Protein AF-A0A2N9Y802-F1 (afdb_mono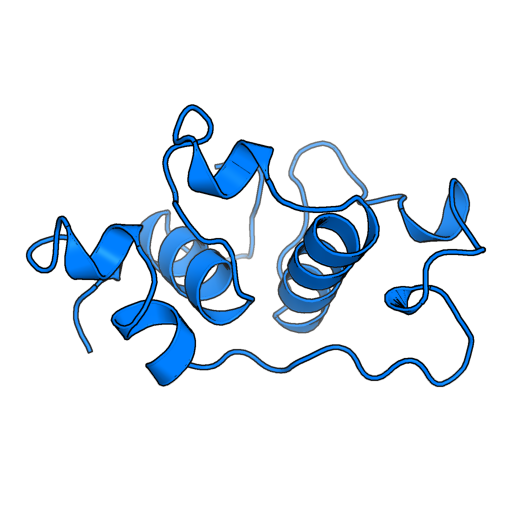mer_lite)

Foldseek 3Di:
DQKDDVPDDPLNVLLLLQQLPQLDPDCPDPSNVPDDLLSVVLSQVQCVVVVMAGPVGDDCSCVVPVPRQCNDPPRDRDHGDLVSNLPHNHCVVPVPDSSNDD

Structure (mmCIF, N/CA/C/O backbone):
data_AF-A0A2N9Y802-F1
#
_entry.id   AF-A0A2N9Y802-F1
#
loop_
_atom_site.group_PDB
_atom_site.id
_atom_site.type_symbol
_atom_site.label_atom_id
_atom_site.label_alt_id
_atom_site.label_comp_id
_atom_site.label_asym_id
_atom_site.label_entity_id
_atom_site.label_seq_id
_atom_site.pdbx_PDB_ins_code
_atom_site.Cartn_x
_atom_site.Cartn_y
_atom_site.Cartn_z
_atom_site.occupancy
_atom_site.B_iso_or_equiv
_atom_site.auth_seq_id
_atom_site.auth_comp_id
_atom_site.auth_asym_id
_atom_site.auth_atom_id
_atom_site.pdbx_PDB_model_num
ATOM 1 N N . ALA A 1 1 ? -5.773 13.126 -0.167 1.00 63.34 1 ALA A N 1
ATOM 2 C CA . ALA A 1 1 ? -5.254 11.851 -0.712 1.00 63.34 1 ALA A CA 1
ATOM 3 C C . ALA A 1 1 ? -4.730 12.017 -2.132 1.00 63.34 1 ALA A C 1
ATOM 5 O O . ALA A 1 1 ? -5.467 12.476 -3.009 1.00 63.34 1 ALA A O 1
ATOM 6 N N . VAL A 1 2 ? -3.469 11.625 -2.324 1.00 86.81 2 VAL A N 1
ATOM 7 C CA . VAL A 1 2 ? -2.754 11.570 -3.613 1.00 86.81 2 VAL A CA 1
ATOM 8 C C . VAL A 1 2 ? -3.285 10.437 -4.505 1.00 86.81 2 VAL A C 1
ATOM 10 O O . VAL A 1 2 ? -3.197 10.523 -5.727 1.00 86.81 2 VAL A O 1
ATOM 13 N N . TRP A 1 3 ? -3.914 9.421 -3.910 1.00 93.19 3 TRP A N 1
ATOM 14 C CA . TRP A 1 3 ? -4.475 8.248 -4.581 1.00 93.19 3 TRP A CA 1
ATOM 15 C C . TRP A 1 3 ? -5.989 8.346 -4.788 1.00 93.19 3 TRP A C 1
ATOM 17 O O . TRP A 1 3 ? -6.697 8.977 -3.998 1.00 93.19 3 TRP A O 1
ATOM 27 N N . LYS A 1 4 ? -6.486 7.715 -5.857 1.00 93.94 4 LYS A N 1
ATOM 28 C CA . LYS A 1 4 ? -7.914 7.584 -6.170 1.00 93.94 4 LYS A CA 1
ATOM 29 C C . LYS A 1 4 ? -8.239 6.227 -6.796 1.00 93.94 4 LYS A C 1
ATOM 31 O O . LYS A 1 4 ? -7.430 5.664 -7.531 1.00 93.94 4 LYS A O 1
ATOM 36 N N . LYS A 1 5 ? -9.461 5.763 -6.550 1.00 94.62 5 LYS A N 1
ATOM 37 C CA . LYS A 1 5 ? -10.133 4.645 -7.223 1.00 94.62 5 LYS A CA 1
ATOM 38 C C . LYS A 1 5 ? -11.640 4.949 -7.216 1.00 94.62 5 LYS A C 1
ATOM 40 O O . LYS A 1 5 ? -12.109 5.468 -6.201 1.00 94.62 5 LYS A O 1
ATOM 45 N N . PRO A 1 6 ? -12.397 4.702 -8.302 1.00 92.44 6 PRO A N 1
ATOM 46 C CA . PRO A 1 6 ? -13.846 4.908 -8.295 1.00 92.44 6 PRO A CA 1
ATOM 47 C C . PRO A 1 6 ? -14.507 4.182 -7.114 1.00 92.44 6 PRO A C 1
ATOM 49 O O . PRO A 1 6 ? -14.209 3.015 -6.870 1.00 92.44 6 PRO A O 1
ATOM 52 N N . GLY A 1 7 ? -15.350 4.889 -6.359 1.00 91.12 7 GLY A N 1
ATOM 53 C CA . GLY A 1 7 ? -16.040 4.354 -5.177 1.00 91.12 7 GLY A CA 1
ATOM 54 C C . GLY A 1 7 ? -15.209 4.268 -3.887 1.00 91.12 7 GLY A C 1
ATOM 55 O O . GLY A 1 7 ? -15.774 3.971 -2.840 1.00 91.12 7 GLY A O 1
ATOM 56 N N . ALA A 1 8 ? -13.901 4.552 -3.914 1.00 94.12 8 ALA A N 1
ATOM 57 C CA . ALA A 1 8 ? -13.072 4.544 -2.707 1.00 94.12 8 ALA A CA 1
ATOM 58 C C . ALA A 1 8 ? -13.097 5.904 -1.991 1.00 94.12 8 ALA A C 1
ATOM 60 O O . ALA A 1 8 ? -12.826 6.944 -2.597 1.00 94.12 8 ALA A O 1
ATOM 61 N N . ASN A 1 9 ? -13.375 5.886 -0.686 1.00 94.44 9 ASN A N 1
ATOM 62 C CA . ASN A 1 9 ? -13.266 7.057 0.185 1.00 94.44 9 ASN A CA 1
ATOM 63 C C . ASN A 1 9 ? -11.844 7.187 0.775 1.00 94.44 9 ASN A C 1
ATOM 65 O O . ASN A 1 9 ? -10.960 6.368 0.511 1.00 94.44 9 ASN A O 1
ATOM 69 N N . PHE A 1 10 ? -11.609 8.236 1.568 1.00 92.69 10 PHE A N 1
ATOM 70 C CA . PHE A 1 10 ? -10.302 8.476 2.190 1.00 92.69 10 PHE A CA 1
ATOM 71 C C . PHE A 1 10 ? -9.865 7.346 3.128 1.00 92.69 10 PHE A C 1
ATOM 73 O O . PHE A 1 10 ? -8.691 6.983 3.111 1.00 92.69 10 PHE A O 1
ATOM 80 N N . THR A 1 11 ? -10.799 6.754 3.874 1.00 95.75 11 THR A N 1
ATOM 81 C CA . THR A 1 11 ? -10.510 5.643 4.786 1.00 95.75 11 THR A CA 1
ATOM 82 C C . THR A 1 11 ? -10.067 4.395 4.036 1.00 95.75 11 THR A C 1
ATOM 84 O O . THR A 1 11 ? -9.084 3.782 4.431 1.00 95.75 11 THR A O 1
ATOM 87 N N . GLU A 1 12 ? -10.710 4.033 2.922 1.00 96.06 12 GLU A N 1
ATOM 88 C CA . GLU A 1 12 ? -10.261 2.892 2.114 1.00 96.06 12 GLU A CA 1
ATOM 89 C C . GLU A 1 12 ? -8.867 3.146 1.530 1.00 96.06 12 GLU A C 1
ATOM 91 O O . GLU A 1 12 ? -8.016 2.264 1.582 1.00 96.06 12 GLU A O 1
ATOM 96 N N . VAL A 1 13 ? -8.583 4.364 1.048 1.00 96.19 13 VAL A N 1
ATOM 97 C CA . VAL A 1 13 ? -7.225 4.726 0.598 1.00 96.19 13 VAL A CA 1
ATOM 98 C C . VAL A 1 13 ? -6.208 4.548 1.729 1.00 96.19 13 VAL A C 1
ATOM 100 O O . VAL A 1 13 ? -5.147 3.968 1.503 1.00 96.19 13 VAL A O 1
ATOM 103 N N . GLY A 1 14 ? -6.531 5.024 2.935 1.00 96.69 14 GLY A N 1
ATOM 104 C CA . GLY A 1 14 ? -5.678 4.878 4.112 1.00 96.69 14 GLY A CA 1
ATOM 105 C C . GLY A 1 14 ? -5.462 3.415 4.495 1.00 96.69 14 GLY A C 1
ATOM 106 O O . GLY A 1 14 ? -4.322 2.994 4.684 1.00 96.69 14 GLY A O 1
ATOM 107 N N . LYS A 1 15 ? -6.530 2.607 4.514 1.00 97.38 15 LYS A N 1
ATOM 108 C CA . LYS A 1 15 ? -6.429 1.164 4.755 1.00 97.38 15 LYS A CA 1
ATOM 109 C C . LYS A 1 15 ? -5.485 0.511 3.749 1.00 97.38 15 LYS A C 1
ATOM 111 O O . LYS A 1 15 ? -4.542 -0.155 4.158 1.00 97.38 15 LYS A O 1
ATOM 116 N N . VAL A 1 16 ? -5.672 0.748 2.450 1.00 97.31 16 VAL A N 1
ATOM 117 C CA . VAL A 1 16 ? -4.837 0.114 1.416 1.00 97.31 16 VAL A CA 1
ATOM 118 C C . VAL A 1 16 ? -3.374 0.543 1.533 1.00 97.31 16 VAL A C 1
ATOM 120 O O . VAL A 1 16 ? -2.499 -0.307 1.415 1.00 97.31 16 VAL A O 1
ATOM 123 N N . LEU A 1 17 ? -3.092 1.820 1.817 1.00 97.25 17 LEU A N 1
ATOM 124 C CA . LEU A 1 17 ? -1.719 2.300 2.014 1.00 97.25 17 LEU A CA 1
ATOM 125 C C . LEU A 1 17 ? -1.014 1.538 3.141 1.00 97.25 17 LEU A C 1
ATOM 127 O O . LEU A 1 17 ? 0.088 1.026 2.939 1.00 97.25 17 LEU A O 1
ATOM 131 N N . LEU A 1 18 ? -1.666 1.414 4.298 1.00 97.88 18 LEU A N 1
ATOM 132 C CA . LEU A 1 18 ? -1.126 0.676 5.441 1.00 97.88 18 LEU A CA 1
ATOM 133 C C . LEU A 1 18 ? -0.987 -0.825 5.129 1.00 97.88 18 LEU A C 1
ATOM 135 O O . LEU A 1 18 ? 0.016 -1.446 5.474 1.00 97.88 18 LEU A O 1
ATOM 139 N N . GLU A 1 19 ? -1.951 -1.413 4.415 1.00 98.31 19 GLU A N 1
ATOM 140 C CA . GLU A 1 19 ? -1.909 -2.824 4.000 1.00 98.31 19 GLU A CA 1
ATOM 141 C C . GLU A 1 19 ? -0.804 -3.106 2.976 1.00 98.31 19 GLU A C 1
ATOM 143 O O . GLU A 1 19 ? -0.251 -4.208 2.953 1.00 98.31 19 GLU A O 1
ATOM 148 N N . CYS A 1 20 ? -0.465 -2.115 2.149 1.00 97.62 20 CYS A N 1
ATOM 149 C CA . CYS A 1 20 ? 0.667 -2.140 1.229 1.00 97.62 20 CYS A CA 1
ATOM 150 C C . CYS A 1 20 ? 2.013 -1.897 1.929 1.00 97.62 20 CYS A C 1
ATOM 152 O O . CYS A 1 20 ? 3.060 -2.152 1.337 1.00 97.62 20 CYS A O 1
ATOM 154 N N . GLY A 1 21 ? 1.996 -1.496 3.203 1.00 97.06 21 GLY A N 1
ATOM 155 C CA . GLY A 1 21 ? 3.182 -1.351 4.042 1.00 97.06 21 GLY A CA 1
ATOM 156 C C . GLY A 1 21 ? 3.639 0.075 4.288 1.00 97.06 21 GLY A C 1
ATOM 157 O O . GLY A 1 21 ? 4.755 0.252 4.762 1.00 97.06 21 GLY A O 1
ATOM 158 N N . MET A 1 22 ? 2.795 1.074 4.019 1.00 97.12 22 MET A N 1
ATOM 159 C CA . MET A 1 22 ? 3.032 2.422 4.524 1.00 97.12 22 MET A CA 1
ATOM 160 C C . MET A 1 22 ? 3.081 2.390 6.065 1.00 97.12 22 MET A C 1
ATOM 162 O O . MET A 1 22 ? 2.120 1.919 6.680 1.00 97.12 22 MET A O 1
ATOM 166 N N . PRO A 1 23 ? 4.150 2.889 6.709 1.00 97.44 23 PRO A N 1
ATOM 167 C CA . PRO A 1 23 ? 4.243 2.924 8.167 1.00 97.44 23 PRO A CA 1
ATOM 168 C C . PRO A 1 23 ? 3.218 3.867 8.804 1.00 97.44 23 PRO A C 1
ATOM 170 O O . PRO A 1 23 ? 2.622 3.539 9.837 1.00 97.44 23 PRO A O 1
ATOM 173 N N . SER A 1 24 ? 3.003 5.033 8.184 1.00 97.19 24 SER A N 1
ATOM 174 C CA . SER A 1 24 ? 2.037 6.020 8.647 1.00 97.19 24 SER A CA 1
ATOM 175 C C . SER A 1 24 ? 1.312 6.776 7.542 1.00 97.19 24 SER A C 1
ATOM 177 O O . SER A 1 24 ? 1.861 7.055 6.482 1.00 97.19 24 SER A O 1
ATOM 179 N N . LEU A 1 25 ? 0.064 7.159 7.822 1.00 95.81 25 LEU A N 1
ATOM 180 C CA . LEU A 1 25 ? -0.732 8.044 6.967 1.00 95.81 25 LEU A CA 1
ATOM 181 C C . LEU A 1 25 ? -0.389 9.531 7.149 1.00 95.81 25 LEU A C 1
ATOM 183 O O . LEU A 1 25 ? -0.932 10.371 6.431 1.00 95.81 25 LEU A O 1
ATOM 187 N N . ILE A 1 26 ? 0.485 9.861 8.103 1.00 93.88 26 ILE A N 1
ATOM 188 C CA . ILE A 1 26 ? 0.994 11.213 8.331 1.00 93.88 26 ILE A CA 1
ATOM 189 C C . ILE A 1 26 ? 2.379 11.304 7.690 1.00 93.88 26 ILE A C 1
ATOM 191 O O . ILE A 1 26 ? 3.350 10.767 8.216 1.00 93.88 26 ILE A O 1
ATOM 195 N N . ASP A 1 27 ? 2.487 12.017 6.568 1.00 89.38 27 ASP A N 1
ATOM 196 C CA . ASP A 1 27 ? 3.732 12.124 5.785 1.00 89.38 27 ASP A CA 1
ATOM 197 C C . ASP A 1 27 ? 4.941 12.614 6.612 1.00 89.38 27 ASP A C 1
ATOM 199 O O . ASP A 1 27 ? 6.080 12.262 6.321 1.00 89.38 27 ASP A O 1
ATOM 203 N N . GLN A 1 28 ? 4.703 13.413 7.658 1.00 92.12 28 GLN A N 1
ATOM 2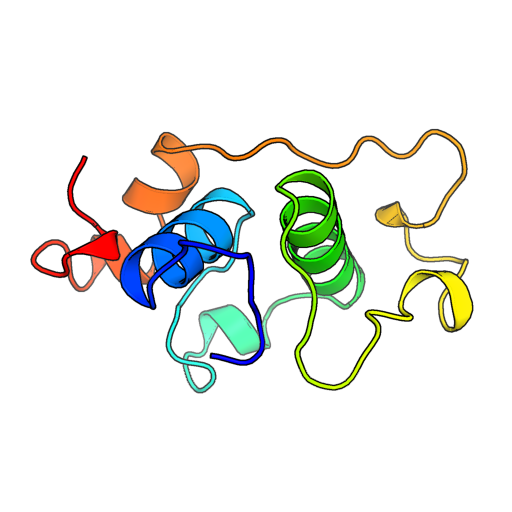04 C CA . GLN A 1 28 ? 5.752 13.987 8.509 1.00 92.12 28 G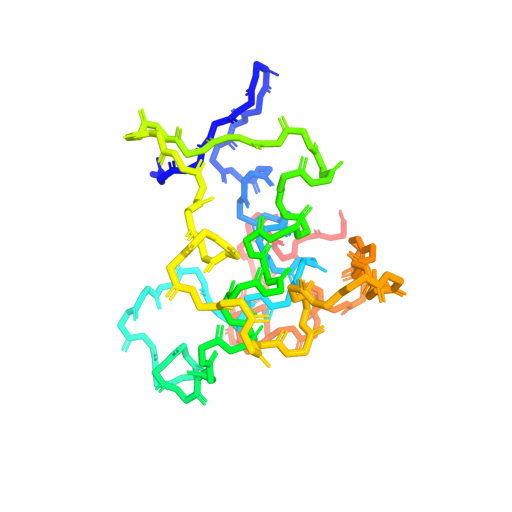LN A CA 1
ATOM 205 C C . GLN A 1 28 ? 6.338 13.019 9.550 1.00 92.12 28 GLN A C 1
ATOM 207 O O . GLN A 1 28 ? 7.394 13.336 10.114 1.00 92.12 28 GLN A O 1
ATOM 212 N N . ASP A 1 29 ? 5.689 11.876 9.801 1.00 94.31 29 ASP A N 1
ATOM 213 C CA . ASP A 1 29 ? 6.154 10.892 10.782 1.00 94.31 29 ASP A CA 1
ATOM 214 C C . ASP A 1 29 ? 7.539 10.342 10.407 1.00 94.31 29 ASP A C 1
ATOM 216 O O . ASP A 1 29 ? 7.865 10.127 9.236 1.00 94.31 29 ASP A O 1
ATOM 220 N N . SER A 1 30 ? 8.374 10.115 11.422 1.00 94.81 30 SER A N 1
ATOM 221 C CA . SER A 1 30 ? 9.761 9.661 11.263 1.00 94.81 30 SER A CA 1
ATOM 222 C C . SER A 1 30 ? 9.881 8.343 10.501 1.00 94.81 30 SER A C 1
ATOM 224 O O . SER A 1 30 ? 10.794 8.176 9.699 1.00 94.81 30 SER A O 1
ATOM 226 N N . GLU A 1 31 ? 8.929 7.441 10.703 1.00 95.12 31 GLU A N 1
ATOM 227 C CA . GLU A 1 31 ? 8.874 6.101 10.129 1.00 95.12 31 GLU A CA 1
ATOM 228 C C . GLU A 1 31 ? 8.689 6.135 8.607 1.00 95.12 31 GLU A C 1
ATOM 230 O O . GLU A 1 31 ? 9.179 5.257 7.901 1.00 95.12 31 GLU A O 1
ATOM 235 N N . ASN A 1 32 ? 8.036 7.174 8.077 1.00 94.44 32 ASN A N 1
ATOM 236 C CA . ASN A 1 32 ? 7.922 7.369 6.633 1.00 94.44 32 ASN A CA 1
ATOM 237 C C . ASN A 1 32 ? 9.236 7.885 6.025 1.00 94.44 32 ASN A C 1
ATOM 239 O O . ASN A 1 32 ? 9.556 7.553 4.887 1.00 94.44 32 ASN A O 1
ATOM 243 N N . LYS A 1 33 ? 10.024 8.662 6.782 1.00 93.44 33 LYS A N 1
ATOM 244 C CA . LYS A 1 33 ? 11.314 9.216 6.325 1.00 93.44 33 LYS A CA 1
ATOM 245 C C . LYS A 1 33 ? 12.423 8.168 6.252 1.00 93.44 33 LYS A C 1
ATOM 247 O O . LYS A 1 33 ? 13.428 8.404 5.592 1.00 93.44 33 LYS A O 1
ATOM 252 N N . THR A 1 34 ? 12.256 7.038 6.934 1.00 95.00 34 THR A N 1
ATOM 253 C CA . THR A 1 34 ? 13.219 5.929 6.915 1.00 95.00 34 THR A CA 1
ATOM 254 C C . THR A 1 34 ? 13.017 4.966 5.747 1.00 95.00 34 THR A C 1
ATOM 256 O O . THR A 1 34 ? 13.833 4.065 5.582 1.00 95.00 34 THR A O 1
ATOM 259 N N . LEU A 1 35 ? 11.953 5.126 4.952 1.00 95.06 35 LEU A N 1
ATOM 260 C CA . LEU A 1 35 ? 11.706 4.268 3.796 1.00 95.06 35 LEU A CA 1
ATOM 261 C C . LEU A 1 35 ? 12.753 4.512 2.708 1.00 95.06 35 LEU A C 1
ATOM 263 O O . LEU A 1 35 ? 12.996 5.643 2.289 1.00 95.06 35 LEU A O 1
ATOM 267 N N . SER A 1 36 ? 13.324 3.427 2.206 1.00 95.06 36 SER A N 1
ATOM 268 C CA . SER A 1 36 ? 14.136 3.426 0.994 1.00 95.06 36 SER A CA 1
ATOM 269 C C . SER A 1 36 ? 13.285 3.673 -0.255 1.00 95.06 36 SER A C 1
ATOM 271 O O . SER A 1 36 ? 12.091 3.361 -0.291 1.00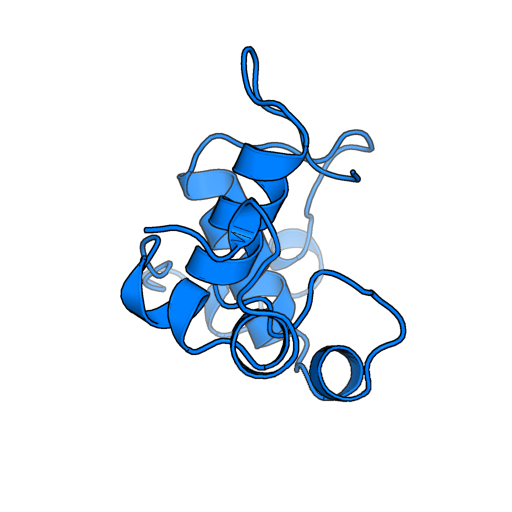 95.06 36 SER A O 1
ATOM 273 N N . ASP A 1 37 ? 13.921 4.130 -1.336 1.00 94.12 37 ASP A N 1
ATOM 274 C CA . ASP A 1 37 ? 13.259 4.294 -2.639 1.00 94.12 37 ASP A CA 1
ATOM 275 C C . ASP A 1 37 ? 12.571 3.004 -3.108 1.00 94.12 37 ASP A C 1
ATOM 277 O O . ASP A 1 37 ? 11.475 3.041 -3.666 1.00 94.12 37 ASP A O 1
ATOM 281 N N . ASN A 1 38 ? 13.174 1.840 -2.837 1.00 95.69 38 ASN A N 1
ATOM 282 C CA . ASN A 1 38 ? 12.569 0.557 -3.182 1.00 95.69 38 ASN A CA 1
ATOM 283 C C . ASN A 1 38 ? 11.309 0.267 -2.355 1.00 95.69 38 ASN A C 1
ATOM 285 O O . ASN A 1 38 ? 10.347 -0.277 -2.895 1.00 95.69 38 ASN A O 1
ATOM 289 N N . GLU A 1 39 ? 11.284 0.607 -1.066 1.00 96.25 39 GLU A N 1
ATOM 290 C CA . GLU A 1 39 ? 10.093 0.428 -0.228 1.00 96.25 39 GLU A CA 1
ATOM 291 C C . GLU A 1 39 ? 8.957 1.344 -0.679 1.00 96.25 39 GLU A C 1
ATOM 293 O O . GLU A 1 39 ? 7.827 0.877 -0.836 1.00 96.25 39 GLU A O 1
ATOM 298 N N . ILE A 1 40 ? 9.260 2.607 -0.991 1.00 94.56 40 ILE A N 1
ATOM 299 C CA . ILE A 1 40 ? 8.269 3.548 -1.524 1.00 94.56 40 ILE A CA 1
ATOM 300 C C . ILE A 1 40 ? 7.740 3.047 -2.871 1.00 94.56 40 ILE A C 1
ATOM 302 O O . ILE A 1 40 ? 6.525 2.961 -3.061 1.00 94.56 40 ILE A O 1
ATOM 306 N N . ALA A 1 41 ? 8.627 2.638 -3.783 1.00 95.19 41 ALA A N 1
ATOM 307 C CA . ALA A 1 41 ? 8.243 2.062 -5.069 1.00 95.19 41 ALA A CA 1
ATOM 308 C C . ALA A 1 41 ? 7.403 0.781 -4.908 1.00 95.19 41 ALA A C 1
ATOM 310 O O . ALA A 1 41 ? 6.476 0.548 -5.684 1.00 95.19 41 ALA A O 1
ATOM 311 N N . THR A 1 42 ? 7.674 -0.022 -3.876 1.00 96.19 42 THR A N 1
ATOM 312 C CA . THR A 1 42 ? 6.912 -1.236 -3.554 1.00 96.19 42 THR A CA 1
ATOM 313 C C . THR A 1 42 ? 5.508 -0.926 -3.047 1.00 96.19 42 THR A C 1
ATOM 315 O O . THR A 1 42 ? 4.546 -1.546 -3.507 1.00 96.19 42 THR A O 1
ATOM 318 N N . ILE A 1 43 ? 5.362 0.056 -2.154 1.00 96.00 43 ILE A N 1
ATOM 319 C CA . ILE A 1 43 ? 4.052 0.531 -1.684 1.00 96.00 43 ILE A CA 1
ATOM 320 C C . ILE A 1 43 ? 3.241 1.061 -2.872 1.00 96.00 43 ILE A C 1
ATOM 322 O O . ILE A 1 43 ? 2.085 0.682 -3.067 1.00 96.00 43 ILE A O 1
ATOM 326 N N . ASP A 1 44 ? 3.870 1.878 -3.711 1.00 94.69 44 ASP A N 1
ATOM 327 C CA . ASP A 1 44 ? 3.286 2.451 -4.919 1.00 94.69 44 ASP A CA 1
ATOM 328 C C . ASP A 1 44 ? 2.823 1.370 -5.917 1.00 94.69 44 ASP A C 1
ATOM 330 O O . ASP A 1 44 ? 1.706 1.441 -6.441 1.00 94.69 44 ASP A O 1
ATOM 334 N N . ALA A 1 45 ? 3.638 0.336 -6.145 1.00 94.94 45 ALA A N 1
ATOM 335 C CA . ALA A 1 45 ? 3.290 -0.806 -6.988 1.00 94.94 45 ALA A CA 1
ATOM 336 C C . ALA A 1 45 ? 2.125 -1.629 -6.406 1.00 94.94 45 ALA A C 1
ATOM 338 O O . ALA A 1 45 ? 1.229 -2.041 -7.146 1.00 94.94 45 ALA A O 1
ATOM 339 N N . CYS A 1 46 ? 2.086 -1.822 -5.085 1.00 96.75 46 CYS A N 1
ATOM 340 C CA . CYS A 1 46 ? 0.971 -2.485 -4.406 1.00 96.75 46 CYS A CA 1
ATOM 341 C C . CYS A 1 46 ? -0.341 -1.689 -4.540 1.00 96.75 46 CYS A C 1
ATOM 343 O O . CYS A 1 46 ? -1.385 -2.266 -4.854 1.00 96.75 46 CYS A O 1
ATOM 345 N N . MET A 1 47 ? -0.298 -0.358 -4.406 1.00 96.25 47 MET A N 1
ATOM 346 C CA . MET A 1 47 ? -1.465 0.508 -4.627 1.00 96.25 47 MET A CA 1
ATOM 347 C C . MET A 1 47 ? -1.999 0.387 -6.061 1.00 96.25 47 MET A C 1
ATOM 349 O O . MET A 1 47 ? -3.213 0.268 -6.265 1.00 96.25 47 MET A O 1
ATOM 353 N N . LEU A 1 48 ? -1.102 0.366 -7.053 1.00 94.31 48 LEU A N 1
ATOM 354 C CA . LEU A 1 48 ? -1.456 0.128 -8.455 1.00 94.31 48 LEU A CA 1
ATOM 355 C C . LEU A 1 48 ? -2.099 -1.252 -8.655 1.00 94.31 48 LEU A C 1
ATOM 357 O O . LEU A 1 48 ? -3.150 -1.342 -9.294 1.00 94.31 48 LEU A O 1
ATOM 361 N N . GLN A 1 49 ? -1.526 -2.311 -8.070 1.00 94.81 49 GLN A N 1
ATOM 362 C CA . GLN A 1 49 ? -2.084 -3.669 -8.119 1.00 94.81 49 GLN A CA 1
ATOM 363 C C . GLN A 1 49 ? -3.487 -3.734 -7.486 1.00 94.81 49 GLN A C 1
ATOM 365 O O . GLN A 1 49 ? -4.357 -4.451 -7.977 1.00 94.81 49 GLN A O 1
ATOM 370 N N . ALA A 1 50 ? -3.752 -2.935 -6.448 1.00 95.06 50 ALA A N 1
ATOM 371 C CA . ALA A 1 50 ? -5.069 -2.804 -5.818 1.00 95.06 50 ALA A CA 1
ATOM 372 C C . ALA A 1 50 ? -6.083 -1.963 -6.637 1.00 95.06 50 ALA A C 1
ATOM 374 O O . ALA A 1 50 ? -7.240 -1.781 -6.224 1.00 95.06 50 ALA A O 1
ATOM 375 N N . GLY A 1 51 ? -5.678 -1.458 -7.806 1.00 94.75 51 GLY A N 1
ATOM 376 C CA . GLY A 1 51 ? -6.508 -0.683 -8.728 1.00 94.75 51 GLY A CA 1
ATOM 377 C C . GLY A 1 51 ? -6.603 0.805 -8.393 1.00 94.75 51 GLY A C 1
ATOM 378 O O . GLY A 1 51 ? -7.485 1.490 -8.914 1.00 94.75 51 GLY A O 1
ATOM 379 N N . PHE A 1 52 ? -5.734 1.316 -7.518 1.00 95.12 52 PHE A N 1
ATOM 380 C CA . PHE A 1 52 ? -5.624 2.749 -7.259 1.00 95.12 52 PHE A CA 1
ATOM 381 C C . PHE A 1 52 ? -4.699 3.405 -8.278 1.00 95.12 52 PHE A C 1
ATOM 383 O O . PHE A 1 52 ? -3.814 2.777 -8.848 1.00 95.12 52 PHE A O 1
ATOM 390 N N . ARG A 1 53 ? -4.900 4.700 -8.511 1.00 92.81 53 ARG A N 1
ATOM 391 C CA . ARG A 1 53 ? -4.038 5.527 -9.363 1.00 92.81 53 ARG A CA 1
ATOM 392 C C . ARG A 1 53 ? -3.742 6.848 -8.669 1.00 92.81 53 ARG A C 1
ATOM 394 O O . ARG A 1 53 ? -4.597 7.361 -7.939 1.00 92.81 53 ARG A O 1
ATOM 401 N N . ARG A 1 54 ? -2.563 7.428 -8.903 1.00 89.94 54 ARG A N 1
ATOM 402 C CA . ARG A 1 54 ? -2.256 8.781 -8.421 1.00 89.94 54 ARG A CA 1
ATOM 403 C C . ARG A 1 54 ? -3.096 9.816 -9.178 1.00 89.94 54 ARG A C 1
ATOM 405 O O . ARG A 1 54 ? -3.374 9.667 -10.367 1.00 89.94 54 ARG A O 1
ATOM 412 N N . LYS A 1 55 ? -3.522 10.880 -8.494 1.00 86.19 55 LYS A N 1
ATOM 413 C CA . LYS A 1 55 ? -4.307 11.974 -9.094 1.00 86.19 55 LYS A CA 1
ATOM 414 C C . LYS A 1 55 ? -3.509 12.764 -10.134 1.00 86.19 55 LYS A C 1
ATOM 416 O O . LYS A 1 55 ? -4.095 13.181 -11.123 1.00 86.19 55 LYS A O 1
ATOM 421 N N . SER A 1 56 ? -2.207 12.916 -9.909 1.00 84.06 56 SER A N 1
ATOM 422 C CA . SER A 1 56 ? -1.253 13.645 -10.753 1.00 84.06 56 SER A CA 1
ATOM 423 C C . SER A 1 56 ? -0.666 12.818 -11.907 1.00 84.06 56 SER A C 1
ATOM 425 O O . SER A 1 56 ? 0.186 13.318 -12.631 1.00 84.06 56 SER A O 1
ATOM 427 N N . GLY A 1 57 ? -1.067 11.551 -12.064 1.00 78.69 57 GLY A N 1
ATOM 428 C CA . GLY A 1 57 ? -0.369 10.596 -12.930 1.00 78.69 57 GLY A CA 1
ATOM 429 C C . GLY A 1 57 ? 0.821 9.915 -12.238 1.00 78.69 57 GLY A C 1
ATOM 430 O O . GLY A 1 57 ? 1.196 10.274 -11.118 1.00 78.69 57 GLY A O 1
ATOM 431 N N . GLY A 1 58 ? 1.375 8.888 -12.889 1.00 76.50 58 GLY A N 1
ATOM 432 C CA . GLY A 1 58 ? 2.373 7.987 -12.300 1.00 76.50 58 GLY A CA 1
ATOM 433 C C . GLY A 1 58 ? 1.770 6.943 -11.341 1.00 76.50 58 GLY A C 1
ATOM 434 O O . GLY A 1 58 ? 0.546 6.754 -11.324 1.00 76.50 58 GLY A O 1
ATOM 435 N N . PRO A 1 59 ? 2.596 6.272 -10.516 1.00 76.50 59 PRO A N 1
ATOM 436 C CA . PRO A 1 59 ? 4.024 6.510 -10.282 1.00 76.50 59 PRO A CA 1
ATOM 437 C C . PRO A 1 59 ? 4.952 6.026 -11.408 1.00 76.50 59 PRO A C 1
ATOM 439 O O . PRO A 1 59 ? 4.692 5.014 -12.049 1.00 76.50 59 PRO A O 1
ATOM 442 N N . TYR A 1 60 ? 6.057 6.751 -11.615 1.00 82.62 60 TYR A N 1
ATOM 443 C CA . TYR A 1 60 ? 7.057 6.494 -12.664 1.00 82.62 60 TYR A CA 1
ATOM 444 C C . TYR A 1 60 ? 8.355 5.878 -12.115 1.00 82.62 60 TYR A C 1
ATOM 446 O O . TYR A 1 60 ? 9.401 5.987 -12.749 1.00 82.62 60 TYR A O 1
ATOM 454 N N . TRP A 1 61 ? 8.302 5.235 -10.940 1.00 87.94 61 TRP A N 1
ATOM 455 C CA . TRP A 1 61 ? 9.476 4.646 -10.281 1.00 87.94 61 TRP A CA 1
ATOM 456 C C . TRP A 1 61 ? 10.276 3.761 -11.226 1.00 87.94 61 TRP A C 1
ATOM 458 O O . TRP A 1 61 ? 11.436 4.042 -11.470 1.00 87.94 61 TRP A O 1
ATOM 468 N N . CYS A 1 62 ? 9.645 2.763 -11.840 1.00 85.19 62 CYS A N 1
ATOM 469 C CA . CYS A 1 62 ? 10.355 1.814 -12.699 1.00 85.19 62 CYS A CA 1
ATOM 470 C C . CYS A 1 62 ? 10.724 2.361 -14.080 1.00 85.19 62 CYS A C 1
ATOM 472 O O . CYS A 1 62 ? 11.498 1.732 -14.794 1.00 85.19 62 CYS A O 1
ATOM 474 N N . TYR A 1 63 ? 10.203 3.535 -14.443 1.00 85.50 63 TYR A N 1
ATOM 475 C CA . TYR A 1 63 ? 10.669 4.276 -15.610 1.00 85.50 63 TYR A CA 1
ATOM 476 C C . TYR A 1 63 ? 11.955 5.058 -15.287 1.00 85.50 63 TYR A C 1
ATOM 478 O O . TYR A 1 63 ? 12.897 5.030 -16.070 1.00 85.50 63 TYR A O 1
ATOM 486 N N . ASN A 1 64 ? 12.021 5.697 -14.112 1.00 84.06 64 ASN A N 1
ATOM 487 C CA . ASN A 1 64 ? 13.156 6.530 -13.690 1.00 84.06 64 ASN A CA 1
ATOM 488 C C . ASN A 1 64 ? 14.284 5.746 -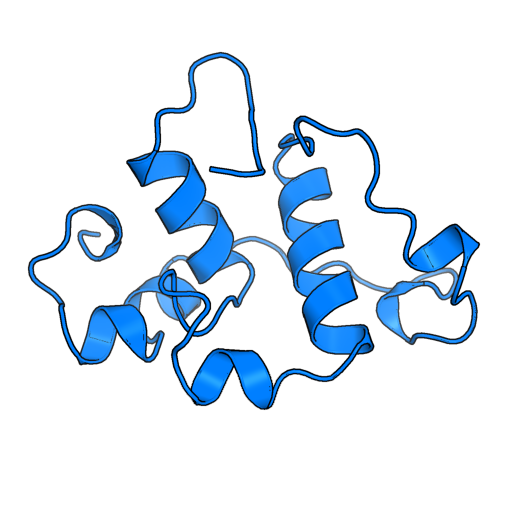12.985 1.00 84.06 64 ASN A C 1
ATOM 490 O O . ASN A 1 64 ? 15.441 6.148 -13.042 1.00 84.06 64 ASN A O 1
ATOM 494 N N . TYR A 1 65 ? 13.950 4.641 -12.318 1.00 83.56 65 TYR A N 1
ATOM 495 C CA . TYR A 1 65 ? 14.818 3.860 -11.432 1.00 83.56 65 TYR A CA 1
ATOM 496 C C . TYR A 1 65 ? 14.652 2.360 -11.710 1.00 83.56 65 TYR A C 1
ATOM 498 O O . TYR A 1 65 ? 14.143 1.583 -10.899 1.00 83.56 65 TYR A O 1
ATOM 506 N N . ASN A 1 66 ? 15.072 1.938 -12.901 1.00 81.12 66 ASN A N 1
ATOM 507 C CA . ASN A 1 66 ? 14.958 0.550 -13.362 1.00 81.12 66 ASN A CA 1
ATOM 508 C C . ASN A 1 66 ? 15.789 -0.461 -12.539 1.00 81.12 66 ASN A C 1
ATOM 510 O O . ASN A 1 66 ? 15.587 -1.669 -12.650 1.00 81.12 66 ASN A O 1
ATOM 514 N N . ASN A 1 67 ? 16.723 0.016 -11.715 1.00 89.06 67 ASN A N 1
ATOM 515 C CA . ASN A 1 67 ? 17.614 -0.803 -10.902 1.00 89.06 67 ASN A CA 1
ATOM 516 C C . ASN A 1 67 ? 17.009 -1.223 -9.552 1.00 89.06 67 ASN A C 1
ATOM 518 O O . ASN A 1 67 ? 17.540 -2.158 -8.938 1.00 89.06 67 ASN A O 1
ATOM 522 N N . LEU A 1 68 ? 15.922 -0.575 -9.105 1.00 94.75 68 LEU A N 1
ATOM 523 C CA . LEU A 1 68 ? 15.239 -0.926 -7.859 1.00 94.75 68 LEU A CA 1
ATOM 524 C C . LEU A 1 68 ? 14.751 -2.382 -7.915 1.00 94.75 68 LEU A C 1
ATOM 526 O O . LEU A 1 68 ? 14.185 -2.786 -8.934 1.00 94.75 68 LEU A O 1
ATOM 530 N N . PRO A 1 69 ? 14.926 -3.176 -6.842 1.00 94.94 69 PRO A N 1
ATOM 531 C CA . PRO A 1 69 ? 14.470 -4.563 -6.794 1.00 94.94 69 PRO A CA 1
ATOM 532 C C . PRO A 1 69 ? 13.030 -4.781 -7.278 1.00 94.94 69 PRO A C 1
ATOM 534 O O . PRO A 1 69 ? 12.800 -5.695 -8.066 1.00 94.94 69 PRO A O 1
ATOM 537 N N . ILE A 1 70 ? 12.080 -3.924 -6.886 1.00 95.12 70 ILE A N 1
ATOM 538 C CA . ILE A 1 70 ? 10.671 -4.041 -7.297 1.00 95.12 70 ILE A CA 1
ATOM 539 C C . ILE A 1 70 ? 10.433 -3.777 -8.793 1.00 95.12 70 ILE A C 1
ATOM 541 O O . ILE A 1 70 ? 9.420 -4.188 -9.348 1.00 95.12 70 ILE A O 1
ATOM 545 N N . CYS A 1 71 ? 11.370 -3.102 -9.454 1.00 92.69 71 CYS A N 1
ATOM 546 C CA . CYS A 1 71 ? 11.281 -2.741 -10.864 1.00 92.69 71 CYS A CA 1
ATOM 547 C C . CYS A 1 71 ? 11.920 -3.772 -11.797 1.00 92.69 71 CYS A C 1
ATOM 549 O O . CYS A 1 71 ? 11.828 -3.637 -13.018 1.00 92.69 71 CYS A O 1
ATOM 551 N N . ARG A 1 72 ? 12.559 -4.809 -11.245 1.00 91.88 72 ARG A N 1
ATOM 552 C CA . ARG A 1 72 ? 13.184 -5.863 -12.043 1.00 91.88 72 ARG A CA 1
ATOM 553 C C . ARG A 1 72 ? 12.136 -6.825 -12.614 1.00 91.88 72 ARG A C 1
ATOM 555 O O . ARG A 1 72 ? 11.129 -7.100 -11.957 1.00 91.88 72 ARG A O 1
ATOM 562 N N . PRO A 1 73 ? 12.375 -7.400 -13.806 1.00 89.69 73 PRO A N 1
ATOM 563 C CA . PRO A 1 73 ? 11.533 -8.468 -14.332 1.00 89.69 73 PRO A CA 1
ATOM 564 C C . PRO A 1 73 ? 11.386 -9.614 -13.322 1.00 89.69 73 PRO A C 1
ATOM 566 O O . PRO A 1 73 ? 12.370 -10.058 -12.734 1.00 89.69 73 PRO A O 1
ATOM 569 N N . GLY A 1 74 ? 10.155 -10.084 -13.116 1.00 89.06 74 GLY A N 1
ATOM 570 C CA . GLY A 1 74 ? 9.852 -11.155 -12.159 1.00 89.06 74 GLY A CA 1
ATOM 571 C C . GLY A 1 74 ? 9.749 -10.713 -10.694 1.00 89.06 74 GLY A C 1
ATOM 572 O O . GLY A 1 74 ? 9.502 -11.559 -9.836 1.00 89.06 74 GLY A O 1
ATOM 573 N N . ALA A 1 75 ? 9.895 -9.418 -10.388 1.00 93.25 75 ALA A N 1
ATOM 574 C CA . ALA A 1 75 ? 9.668 -8.913 -9.040 1.00 93.25 75 ALA A CA 1
ATOM 575 C C . ALA A 1 75 ? 8.230 -9.189 -8.573 1.00 93.25 75 ALA A C 1
ATOM 577 O O . ALA A 1 75 ? 7.251 -8.918 -9.274 1.00 93.25 75 ALA A O 1
ATOM 578 N N . VAL A 1 76 ? 8.102 -9.723 -7.359 1.00 94.56 76 VAL A N 1
ATOM 579 C CA . VAL A 1 76 ? 6.804 -10.018 -6.752 1.00 94.56 76 VAL A CA 1
ATOM 580 C C . VAL A 1 76 ? 6.312 -8.779 -6.018 1.00 94.56 76 VAL A C 1
ATOM 582 O O . VAL A 1 76 ? 6.854 -8.398 -4.982 1.00 94.56 76 VAL A O 1
ATOM 585 N N . ILE A 1 77 ? 5.253 -8.162 -6.542 1.00 94.56 77 ILE A N 1
ATOM 586 C CA . ILE A 1 77 ? 4.562 -7.073 -5.849 1.00 94.56 77 ILE A CA 1
ATOM 587 C C . ILE A 1 77 ? 3.795 -7.671 -4.662 1.00 94.56 77 ILE A C 1
ATOM 589 O O . ILE A 1 77 ? 2.980 -8.580 -4.870 1.00 94.56 77 ILE A O 1
ATOM 593 N N . PRO A 1 78 ? 4.025 -7.189 -3.428 1.00 93.81 78 PRO A N 1
ATOM 594 C CA . PRO A 1 78 ? 3.327 -7.703 -2.264 1.00 93.81 78 PRO A CA 1
ATOM 595 C C . PRO A 1 78 ? 1.832 -7.409 -2.365 1.00 93.81 78 PRO A C 1
ATOM 597 O O . PRO A 1 78 ? 1.412 -6.328 -2.777 1.00 93.81 78 PRO A O 1
ATOM 600 N N . LYS A 1 79 ? 1.027 -8.381 -1.939 1.00 95.25 79 LYS A N 1
ATOM 601 C CA . LYS A 1 79 ? -0.418 -8.206 -1.793 1.00 95.25 79 LYS A CA 1
ATOM 602 C C . LYS A 1 79 ? -0.725 -7.407 -0.526 1.00 95.25 79 LYS A C 1
ATOM 604 O O . LYS A 1 79 ? 0.050 -7.414 0.432 1.00 95.25 79 LYS A O 1
ATOM 609 N N . ARG A 1 80 ? -1.901 -6.775 -0.513 1.00 96.00 80 ARG A N 1
ATOM 610 C CA . ARG A 1 80 ? -2.485 -6.140 0.677 1.00 96.00 80 ARG A CA 1
ATOM 611 C C . ARG A 1 80 ? -2.515 -7.128 1.849 1.00 96.00 80 ARG A C 1
ATOM 613 O O . ARG A 1 80 ? -2.903 -8.281 1.667 1.00 96.00 80 ARG A O 1
ATOM 620 N N . SER A 1 81 ? -2.156 -6.664 3.044 1.00 97.50 81 SER A N 1
ATOM 621 C CA . SER A 1 81 ? -2.255 -7.443 4.279 1.00 97.50 81 SER A CA 1
ATOM 622 C C . SER A 1 81 ? -2.910 -6.635 5.397 1.00 97.50 81 SER A C 1
ATOM 624 O O . SER A 1 81 ? -2.336 -5.662 5.887 1.00 97.50 81 SER A O 1
ATOM 626 N N . VAL A 1 82 ? -4.097 -7.076 5.832 1.00 97.38 82 VAL A N 1
ATOM 627 C CA . VAL A 1 82 ? -4.804 -6.509 6.995 1.00 97.38 82 VAL A CA 1
ATOM 628 C C . VAL A 1 82 ? -3.924 -6.570 8.242 1.00 97.38 82 VAL A C 1
ATOM 630 O O . VAL A 1 82 ? -3.837 -5.594 8.981 1.00 97.38 82 VAL A O 1
ATOM 633 N N . GLU A 1 83 ? -3.209 -7.677 8.439 1.00 97.19 83 GLU A N 1
ATOM 634 C CA . GLU A 1 83 ? -2.265 -7.833 9.546 1.00 97.19 83 GLU A CA 1
ATOM 635 C C . GLU A 1 83 ? -1.175 -6.754 9.514 1.00 97.19 83 GLU A C 1
ATOM 637 O O . GLU A 1 83 ? -0.884 -6.144 10.543 1.00 97.19 83 GLU A O 1
ATOM 642 N N . LYS A 1 84 ? -0.615 -6.461 8.332 1.00 96.81 84 LYS A N 1
ATOM 643 C CA . LYS A 1 84 ? 0.393 -5.403 8.173 1.00 96.81 84 LYS A CA 1
ATOM 644 C C . LYS A 1 84 ? -0.175 -4.031 8.538 1.00 96.81 84 LYS A C 1
AT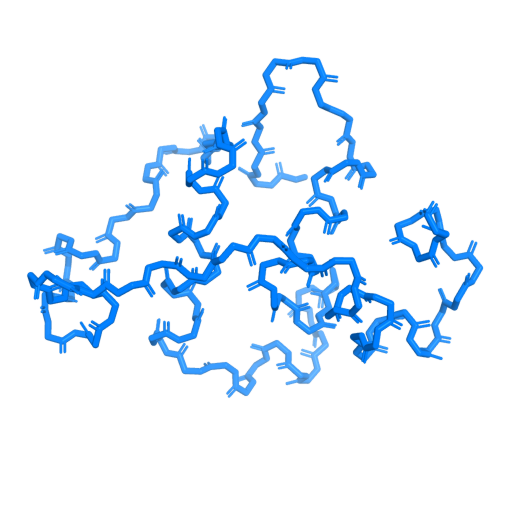OM 646 O O . LYS A 1 84 ? 0.482 -3.270 9.245 1.00 96.81 84 LYS A O 1
ATOM 651 N N . ARG A 1 85 ? -1.412 -3.741 8.125 1.00 97.81 85 ARG A N 1
ATOM 652 C CA . ARG A 1 85 ? -2.105 -2.496 8.481 1.00 97.81 85 ARG A CA 1
ATOM 653 C C . ARG A 1 85 ? -2.303 -2.354 9.981 1.00 97.81 85 ARG A C 1
ATOM 655 O O . ARG A 1 85 ? -1.912 -1.333 10.543 1.00 97.81 85 ARG A O 1
ATOM 662 N N . LEU A 1 86 ? -2.887 -3.360 10.626 1.00 97.44 86 LEU A N 1
ATOM 663 C CA . LEU A 1 86 ? -3.185 -3.311 12.060 1.00 97.44 86 LEU A CA 1
ATOM 664 C C . LEU A 1 86 ? -1.908 -3.236 12.912 1.00 97.44 86 LEU A C 1
ATOM 666 O O . LEU A 1 86 ? -1.919 -2.617 13.973 1.00 97.44 86 LEU A O 1
ATOM 670 N N . ASN A 1 87 ? -0.794 -3.785 12.417 1.00 97.12 87 ASN A N 1
ATOM 671 C CA . ASN A 1 87 ? 0.511 -3.726 13.074 1.00 97.12 87 ASN A CA 1
ATOM 672 C C . ASN A 1 87 ? 1.384 -2.520 12.683 1.00 97.12 87 ASN A C 1
ATOM 674 O O . ASN A 1 87 ? 2.502 -2.403 13.197 1.00 97.12 87 ASN A O 1
ATOM 678 N N . SER A 1 88 ? 0.903 -1.631 11.811 1.00 97.25 88 SER A N 1
ATOM 679 C CA . SER A 1 88 ? 1.635 -0.426 11.404 1.00 97.25 88 SER A CA 1
ATOM 680 C C . SER A 1 88 ? 1.890 0.517 12.593 1.00 97.25 88 SER A C 1
ATOM 682 O O . SER A 1 88 ? 1.066 0.576 13.515 1.00 97.25 88 SER A O 1
ATOM 684 N N . PRO A 1 89 ? 2.992 1.295 12.590 1.00 97.62 89 PRO A N 1
ATOM 685 C CA . PRO A 1 89 ? 3.236 2.327 13.602 1.00 97.62 89 PRO A CA 1
ATOM 686 C C . PRO A 1 89 ? 2.046 3.273 13.815 1.00 97.62 89 PRO A C 1
ATOM 688 O O . PRO A 1 89 ? 1.708 3.602 14.954 1.00 97.62 89 PRO A O 1
ATOM 691 N N . PHE A 1 90 ? 1.355 3.656 12.737 1.00 97.50 90 PHE A N 1
ATOM 692 C CA . PHE A 1 90 ? 0.148 4.479 12.811 1.00 97.50 90 PHE A CA 1
ATOM 693 C C . PHE A 1 90 ? -0.976 3.820 13.616 1.00 97.50 90 PHE A C 1
ATOM 695 O O . PHE A 1 90 ? -1.509 4.438 14.540 1.00 97.50 90 PHE A O 1
ATOM 702 N N . CYS A 1 91 ? -1.303 2.556 13.330 1.00 97.62 91 CYS A N 1
ATOM 703 C CA . CYS A 1 91 ? -2.389 1.873 14.031 1.00 97.62 91 CYS A CA 1
ATOM 704 C C . CYS A 1 91 ? -2.042 1.444 15.452 1.00 97.62 91 CYS A C 1
ATOM 706 O O . CYS A 1 91 ? -2.923 1.455 16.310 1.00 97.62 91 CYS A O 1
ATOM 708 N N . LYS A 1 92 ? -0.770 1.150 15.738 1.00 97.00 92 LYS A N 1
ATOM 709 C CA . LYS A 1 92 ? -0.317 0.897 17.112 1.00 97.00 92 LYS A CA 1
ATOM 710 C C . LYS A 1 92 ? -0.442 2.138 17.995 1.00 97.00 92 LYS A C 1
ATOM 712 O O . LYS A 1 92 ? -0.844 2.023 19.147 1.00 97.00 92 LYS A O 1
ATOM 717 N N . ARG A 1 93 ? -0.131 3.321 17.455 1.00 95.94 93 ARG A N 1
ATOM 718 C CA . ARG A 1 93 ? -0.237 4.600 18.175 1.00 95.94 93 ARG A CA 1
ATOM 719 C C . ARG A 1 93 ? -1.681 5.093 18.296 1.00 95.94 93 ARG A C 1
ATOM 721 O O . ARG A 1 93 ? -2.036 5.657 19.326 1.00 95.94 93 ARG A O 1
ATOM 728 N N . SER A 1 94 ? -2.508 4.860 17.275 1.00 93.44 94 SER A N 1
ATOM 729 C CA . SER A 1 94 ? -3.874 5.394 17.195 1.00 93.44 94 SER A CA 1
ATOM 730 C C . SER A 1 94 ? -4.905 4.336 16.753 1.00 93.44 94 SER A C 1
ATOM 732 O O . SER A 1 94 ? -5.547 4.497 15.712 1.00 93.44 94 SER A O 1
ATOM 734 N N . PRO A 1 95 ? -5.154 3.277 17.550 1.00 94.38 95 PRO A N 1
ATOM 735 C CA . PRO A 1 95 ? -6.047 2.163 17.177 1.00 94.38 95 PRO A CA 1
ATOM 736 C C . PRO A 1 95 ? -7.534 2.557 17.067 1.00 94.38 95 PRO A C 1
ATOM 738 O O . PRO A 1 95 ? -8.390 1.784 16.623 1.00 94.38 95 PRO A O 1
ATOM 741 N N . VAL A 1 96 ? -7.882 3.769 17.502 1.00 96.25 96 VAL A N 1
ATOM 742 C CA . VAL A 1 96 ? -9.242 4.310 17.417 1.00 96.25 96 VAL A CA 1
ATOM 743 C C . VAL A 1 96 ? -9.610 4.785 16.013 1.00 96.25 96 VAL A C 1
ATOM 745 O O . VAL A 1 96 ? -10.800 4.872 15.718 1.00 96.25 96 VAL A O 1
ATOM 748 N N . GLN A 1 97 ? -8.622 5.044 15.152 1.00 96.69 97 GLN A N 1
ATOM 749 C CA . GLN A 1 97 ? -8.856 5.572 13.811 1.00 96.69 97 GLN A CA 1
ATOM 750 C C . GLN A 1 97 ? -9.640 4.576 12.936 1.00 96.69 97 GLN A C 1
ATOM 752 O O . GLN A 1 97 ? -9.435 3.361 13.063 1.00 96.69 97 GLN A O 1
ATOM 757 N N . PRO A 1 98 ? -10.522 5.046 12.033 1.00 96.94 98 PRO A N 1
ATOM 758 C CA . PRO A 1 98 ? -11.296 4.183 11.135 1.00 96.94 98 PRO A CA 1
ATOM 759 C C . PRO A 1 98 ? -10.429 3.240 10.286 1.00 96.94 98 PRO A C 1
ATOM 761 O O . PRO A 1 98 ? -10.796 2.090 10.036 1.00 96.94 98 PRO A O 1
ATOM 764 N N . GLU A 1 99 ? -9.244 3.698 9.883 1.00 96.94 99 GLU A N 1
ATOM 765 C CA . GLU A 1 99 ? -8.260 2.934 9.114 1.00 96.94 99 GLU A CA 1
ATOM 766 C C . GLU A 1 99 ? -7.636 1.797 9.929 1.00 96.94 99 GLU A C 1
ATOM 768 O O . GLU A 1 99 ? -7.051 0.891 9.350 1.00 96.94 99 GLU A O 1
ATOM 773 N N . CYS A 1 100 ? -7.785 1.804 11.252 1.00 97.69 100 CYS A N 1
ATOM 774 C CA . CYS A 1 100 ? -7.215 0.817 12.169 1.00 97.69 100 CYS A CA 1
ATOM 775 C C . CYS A 1 100 ? -8.259 -0.144 12.741 1.00 97.69 100 CYS A C 1
ATOM 777 O O . CYS A 1 100 ? -7.935 -1.000 13.561 1.00 97.69 100 CYS A O 1
ATOM 779 N N . LYS A 1 101 ? -9.516 -0.034 12.298 1.00 93.88 101 LYS A N 1
ATOM 780 C CA . LYS A 1 101 ? -10.561 -1.013 12.613 1.00 93.88 101 LYS A CA 1
ATOM 781 C C . LYS A 1 101 ? -10.438 -2.241 11.708 1.00 93.88 101 LYS A C 1
ATOM 783 O O . LYS A 1 101 ? -10.111 -2.035 10.534 1.00 93.88 101 LYS A O 1
ATOM 788 N N . PRO A 1 102 ? -10.678 -3.464 12.223 1.00 86.25 102 PRO A N 1
ATOM 789 C CA . PRO A 1 102 ? -10.649 -4.697 11.435 1.00 86.25 102 PRO A CA 1
ATOM 790 C C . PRO A 1 102 ? -11.335 -4.536 10.076 1.00 86.25 102 PRO A C 1
ATOM 792 O O . PRO A 1 102 ? -12.452 -3.974 10.020 1.00 86.25 102 PRO A O 1
#

Secondary structure (DSSP, 8-state):
--EE-TT--HHHHHHHHHHHT-S-SSTTSHHHHT--HHHHHHHHHHHHHTT-EETT----HHHH-TTSGGGSTT--PPPP-HHHHHTSHHHHH-TTSGGG--

Sequence (102 aa):
AVWKKPGANFTEVGKVLLECGMPSLIDQDSENKTLSDNEIATIDACMLQAGFRRKSGGPYWCYNYNNLPICRPGAVIPKRSVEKRLNSPFCKRSPVQPECKP

Radius of gyration: 13.33 Å; chains: 1; bounding box: 34×25×34 Å

pLDDT: mean 93.19, std 5.59, range [63.34, 98.31]

Organism: NCBI:txid85701